Protein AF-E5VNB6-F1 (afdb_monomer_lite)

Radius of gyration: 22.52 Å; chains: 1; bounding box: 50×20×56 Å

Structure (mmCIF, N/CA/C/O backbone):
data_AF-E5VNB6-F1
#
_entry.id   AF-E5VNB6-F1
#
loop_
_atom_site.group_PDB
_atom_site.id
_atom_site.type_symbol
_atom_site.label_atom_id
_atom_site.label_alt_id
_atom_site.label_comp_id
_atom_site.label_asym_id
_atom_site.label_entity_id
_atom_site.label_seq_id
_atom_site.pdbx_PDB_ins_code
_atom_site.Cartn_x
_atom_site.Cartn_y
_atom_site.Cartn_z
_atom_site.occupancy
_atom_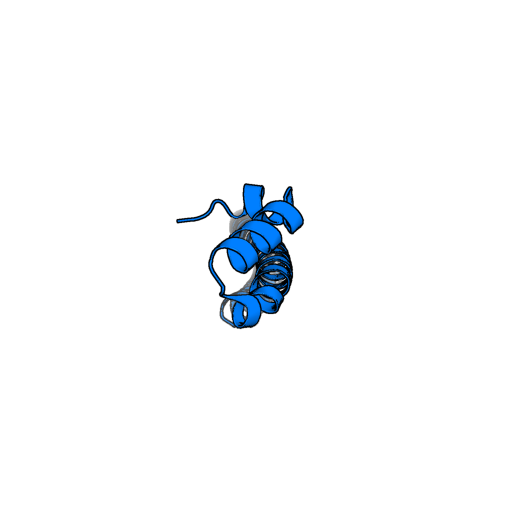site.B_iso_or_equiv
_atom_site.auth_seq_id
_atom_site.auth_comp_id
_atom_site.auth_asym_id
_atom_site.auth_atom_id
_atom_site.pdbx_PDB_model_num
ATOM 1 N N . MET A 1 1 ? 10.277 13.263 -14.317 1.00 82.81 1 MET A N 1
ATOM 2 C CA . MET A 1 1 ? 10.038 11.998 -13.588 1.00 82.81 1 MET A CA 1
ATOM 3 C C . MET A 1 1 ? 9.326 11.053 -14.542 1.00 82.81 1 MET A C 1
ATOM 5 O O . MET A 1 1 ? 8.436 11.524 -15.236 1.00 82.81 1 MET A O 1
ATOM 9 N N . LEU A 1 2 ? 9.763 9.796 -14.658 1.00 92.25 2 LEU A N 1
ATOM 10 C CA . LEU A 1 2 ? 9.103 8.806 -15.517 1.00 92.25 2 LEU A CA 1
ATOM 11 C C . LEU A 1 2 ? 7.814 8.326 -14.841 1.00 92.25 2 LEU A C 1
ATOM 13 O O . LEU A 1 2 ? 7.815 8.102 -13.633 1.00 92.25 2 LEU A O 1
ATOM 17 N N . ASP A 1 3 ? 6.735 8.179 -15.605 1.00 97.06 3 ASP A N 1
ATOM 18 C CA . ASP A 1 3 ? 5.502 7.580 -15.096 1.00 97.06 3 ASP A CA 1
ATOM 19 C C . ASP A 1 3 ? 5.717 6.077 -14.863 1.00 97.06 3 ASP A C 1
ATOM 21 O O . ASP A 1 3 ? 6.075 5.333 -15.780 1.00 97.06 3 ASP A O 1
ATOM 25 N N . ILE A 1 4 ? 5.490 5.625 -13.628 1.00 96.88 4 ILE A N 1
ATOM 26 C CA . ILE A 1 4 ? 5.624 4.218 -13.245 1.00 96.88 4 ILE A CA 1
ATOM 27 C C . ILE A 1 4 ? 4.644 3.319 -14.005 1.00 96.88 4 ILE A C 1
ATOM 29 O O . ILE A 1 4 ? 4.970 2.176 -14.316 1.00 96.88 4 ILE A O 1
ATOM 33 N N . LYS A 1 5 ? 3.463 3.832 -14.374 1.00 97.44 5 LYS A N 1
ATOM 34 C CA . LYS A 1 5 ? 2.514 3.098 -15.212 1.00 97.44 5 LYS A CA 1
ATOM 35 C C . LYS A 1 5 ? 3.104 2.848 -16.594 1.00 97.44 5 LYS A C 1
ATOM 37 O O . LYS A 1 5 ? 3.090 1.709 -17.050 1.00 97.44 5 LYS A O 1
ATOM 42 N N . PHE A 1 6 ? 3.685 3.879 -17.207 1.00 98.25 6 PHE A N 1
ATOM 43 C CA . PHE A 1 6 ? 4.340 3.745 -18.505 1.00 98.25 6 PHE A CA 1
ATOM 44 C C . PHE A 1 6 ? 5.485 2.730 -18.455 1.00 98.25 6 PHE A C 1
ATOM 46 O O . PHE A 1 6 ? 5.587 1.898 -19.351 1.00 98.25 6 PHE A O 1
ATOM 53 N N . LEU A 1 7 ? 6.313 2.769 -17.404 1.00 97.75 7 LEU A N 1
ATOM 54 C CA . LEU A 1 7 ? 7.421 1.830 -17.220 1.00 97.75 7 LEU A CA 1
ATOM 55 C C . LEU A 1 7 ? 6.941 0.374 -17.105 1.00 97.75 7 LEU A C 1
ATOM 57 O O . LEU A 1 7 ? 7.532 -0.497 -17.735 1.00 97.75 7 LEU A O 1
ATOM 61 N N . ARG A 1 8 ? 5.850 0.114 -16.371 1.00 97.19 8 ARG A N 1
ATOM 62 C CA . ARG A 1 8 ? 5.244 -1.228 -16.276 1.00 97.19 8 ARG A CA 1
ATOM 63 C C . ARG A 1 8 ? 4.650 -1.717 -17.593 1.00 97.19 8 ARG A C 1
ATOM 65 O O . ARG A 1 8 ? 4.748 -2.896 -17.903 1.00 97.19 8 ARG A O 1
ATOM 72 N N . GLU A 1 9 ? 3.984 -0.831 -18.327 1.00 98.06 9 GLU A N 1
ATOM 73 C CA . GLU A 1 9 ? 3.284 -1.187 -19.567 1.00 98.06 9 GLU A CA 1
ATOM 74 C C . GLU A 1 9 ? 4.235 -1.283 -20.767 1.00 98.06 9 GLU A C 1
ATOM 76 O O . GLU A 1 9 ? 3.937 -1.981 -21.730 1.00 98.06 9 GLU A O 1
ATOM 81 N N . ASN A 1 10 ? 5.382 -0.598 -20.714 1.00 98.19 10 ASN A N 1
ATOM 82 C CA . ASN A 1 10 ? 6.323 -0.477 -21.828 1.00 98.19 10 ASN A CA 1
ATOM 83 C C . ASN A 1 10 ? 7.795 -0.657 -21.383 1.00 98.19 10 ASN A C 1
ATOM 85 O O . ASN A 1 10 ? 8.638 0.188 -21.714 1.00 98.19 10 ASN A O 1
ATOM 89 N N . PRO A 1 11 ? 8.154 -1.729 -20.648 1.00 98.06 11 PRO A N 1
ATOM 90 C CA . PRO A 1 11 ? 9.504 -1.900 -20.105 1.00 98.06 11 PRO A CA 1
ATOM 91 C C . PRO A 1 11 ? 10.571 -1.945 -21.202 1.00 98.06 11 PRO A C 1
ATOM 93 O O . PRO A 1 11 ? 11.641 -1.354 -21.052 1.00 98.06 11 PRO A O 1
ATOM 96 N N . ASP A 1 12 ? 10.270 -2.565 -22.344 1.00 98.38 12 ASP A N 1
ATOM 97 C CA . ASP A 1 12 ? 11.211 -2.687 -23.460 1.00 98.38 12 ASP A CA 1
ATOM 98 C C . ASP A 1 12 ? 11.519 -1.343 -24.120 1.00 98.38 12 ASP A C 1
ATOM 100 O O . ASP A 1 12 ? 12.665 -1.078 -24.485 1.00 98.38 12 ASP A O 1
ATOM 104 N N . VAL A 1 13 ? 10.531 -0.445 -24.203 1.00 98.38 13 VAL A N 1
ATOM 105 C CA . VAL A 1 13 ? 10.734 0.924 -24.703 1.00 98.38 13 VAL A CA 1
ATOM 106 C C . VAL A 1 13 ? 11.693 1.679 -23.785 1.00 98.38 13 VAL A C 1
ATOM 108 O O . VAL A 1 13 ? 12.601 2.371 -24.253 1.00 98.38 13 VAL A O 1
ATOM 111 N N . VAL A 1 14 ? 11.535 1.513 -22.469 1.00 98.25 14 VAL A N 1
ATOM 112 C CA . VAL A 1 14 ? 12.434 2.116 -21.479 1.00 98.25 14 VAL A CA 1
ATOM 113 C C . VAL A 1 14 ? 13.840 1.520 -21.589 1.00 98.25 14 VAL A C 1
ATOM 115 O O . VAL A 1 14 ? 14.812 2.275 -21.665 1.00 98.25 14 VAL A O 1
ATOM 118 N N . LYS A 1 15 ? 13.966 0.188 -21.671 1.00 98.50 15 LYS A N 1
ATOM 119 C CA . LYS A 1 15 ? 15.253 -0.506 -21.852 1.00 98.50 15 LYS A CA 1
ATOM 120 C C . LYS A 1 15 ? 15.953 -0.059 -23.136 1.00 98.50 15 LYS A C 1
ATOM 122 O O . LYS A 1 15 ? 17.148 0.232 -23.116 1.00 98.50 15 LYS A O 1
ATOM 127 N N . GLN A 1 16 ? 15.224 0.075 -24.240 1.00 98.56 16 GLN A N 1
ATOM 128 C CA . GLN A 1 16 ? 15.791 0.555 -25.497 1.00 98.56 16 GLN A CA 1
ATOM 129 C C . GLN A 1 16 ? 16.258 2.014 -25.397 1.00 98.56 16 GLN A C 1
ATOM 131 O O . GLN A 1 16 ? 17.330 2.351 -25.895 1.00 98.56 16 GLN A O 1
ATOM 136 N N . ASN A 1 17 ? 15.512 2.883 -24.707 1.00 97.81 17 ASN A N 1
ATOM 137 C CA . ASN A 1 17 ? 15.931 4.267 -24.470 1.00 97.81 17 ASN A CA 1
ATOM 138 C C . ASN A 1 17 ? 17.228 4.343 -23.639 1.00 97.81 17 ASN A C 1
ATOM 140 O O . ASN A 1 17 ? 18.115 5.137 -23.951 1.00 97.81 17 ASN A O 1
ATOM 144 N N . ILE A 1 18 ? 17.374 3.475 -22.631 1.00 98.19 18 ILE A N 1
ATOM 145 C CA . ILE A 1 18 ? 18.602 3.334 -21.832 1.00 98.19 18 ILE A CA 1
ATOM 146 C C . ILE A 1 18 ? 19.796 2.940 -22.715 1.00 98.19 18 ILE A C 1
ATOM 148 O O . ILE A 1 18 ? 20.849 3.577 -22.617 1.00 98.19 18 ILE A O 1
ATOM 152 N N . LYS A 1 19 ? 19.623 1.955 -23.610 1.00 98.50 19 LYS A N 1
ATOM 153 C CA . LYS A 1 19 ? 20.659 1.541 -24.578 1.00 98.50 19 LYS A CA 1
ATOM 154 C C . LYS A 1 19 ? 21.052 2.678 -25.516 1.00 98.50 19 LYS A C 1
ATOM 156 O O . LYS A 1 19 ? 22.233 2.963 -25.680 1.00 98.50 19 LYS A O 1
ATOM 161 N N . ASN A 1 20 ? 20.071 3.402 -26.061 1.00 98.44 20 ASN A N 1
ATOM 162 C CA . ASN A 1 20 ? 20.309 4.555 -26.942 1.00 98.44 20 ASN A CA 1
ATOM 163 C C . ASN A 1 20 ? 21.095 5.685 -26.252 1.00 98.44 20 ASN A C 1
ATOM 165 O O . ASN A 1 20 ? 21.655 6.553 -26.917 1.00 98.44 20 ASN A O 1
ATOM 169 N N . LYS A 1 21 ? 21.119 5.695 -24.915 1.00 97.81 21 LYS A N 1
ATOM 170 C CA . LYS A 1 21 ? 21.877 6.640 -24.087 1.00 97.81 21 LYS A CA 1
ATOM 171 C C . LYS A 1 21 ? 23.183 6.056 -23.544 1.00 97.81 21 LYS A C 1
ATOM 173 O O . LYS A 1 21 ? 23.816 6.707 -22.715 1.00 97.81 21 LYS A O 1
ATOM 178 N N . PHE A 1 22 ? 23.580 4.859 -23.982 1.00 98.12 22 PHE A N 1
ATOM 179 C CA . PHE A 1 22 ? 24.798 4.166 -23.551 1.00 98.12 22 PHE A CA 1
ATOM 180 C C . PHE A 1 22 ? 24.849 3.947 -22.029 1.00 98.12 22 PHE A C 1
ATOM 182 O O . PHE A 1 22 ? 25.894 4.077 -21.391 1.00 98.12 22 PHE A O 1
ATOM 189 N N . GLN A 1 23 ? 23.693 3.666 -21.415 1.00 98.19 23 GLN A N 1
ATOM 190 C CA . GLN A 1 23 ? 23.560 3.482 -19.966 1.00 98.19 23 GLN A CA 1
ATOM 191 C C . GLN A 1 23 ? 23.255 2.033 -19.581 1.00 98.19 23 GLN A C 1
ATOM 193 O O . GLN A 1 23 ? 22.535 1.806 -18.615 1.00 98.19 23 GLN A O 1
ATOM 198 N N . ASP A 1 24 ? 23.821 1.058 -20.290 1.00 97.94 24 ASP A N 1
ATOM 199 C CA . ASP A 1 24 ? 23.506 -0.374 -20.163 1.00 97.94 24 ASP A CA 1
ATOM 200 C C . ASP A 1 24 ? 23.566 -0.910 -18.726 1.00 97.94 24 ASP A C 1
ATOM 202 O O . ASP A 1 24 ? 22.743 -1.736 -18.336 1.00 97.94 24 ASP A O 1
ATOM 206 N N . ARG A 1 25 ? 24.448 -0.349 -17.886 1.00 98.25 25 ARG A N 1
ATOM 207 C CA . ARG A 1 25 ? 24.507 -0.640 -16.440 1.00 98.25 25 ARG A CA 1
ATOM 208 C C . ARG A 1 25 ? 23.184 -0.419 -15.690 1.00 98.25 25 ARG A C 1
ATOM 210 O O . ARG A 1 25 ? 23.036 -0.901 -14.577 1.00 98.25 25 ARG A O 1
ATOM 217 N N . LYS A 1 26 ? 22.251 0.351 -16.258 1.00 97.81 26 LYS A N 1
ATOM 218 C CA . LYS A 1 26 ? 20.932 0.660 -15.690 1.00 97.81 26 LYS A CA 1
ATOM 219 C C . LYS A 1 26 ? 19.820 -0.259 -16.189 1.00 97.81 26 LYS A C 1
ATOM 221 O O . LYS A 1 26 ? 18.715 -0.158 -15.674 1.00 97.81 26 LYS A O 1
ATOM 226 N N . LEU A 1 27 ? 20.068 -1.120 -17.177 1.00 98.25 27 LEU A N 1
ATOM 227 C CA . LEU A 1 27 ? 19.040 -2.027 -17.699 1.00 98.25 27 LEU A CA 1
ATOM 228 C C . LEU A 1 27 ? 18.404 -2.909 -16.611 1.00 98.25 27 LEU A C 1
ATOM 230 O O . LEU A 1 27 ? 17.176 -2.999 -16.621 1.00 98.25 27 LEU A O 1
ATOM 234 N N . PRO A 1 28 ? 19.165 -3.467 -15.643 1.00 98.31 28 PRO A N 1
ATOM 235 C CA . PRO A 1 28 ? 18.574 -4.248 -14.553 1.00 98.31 28 PRO A CA 1
ATOM 236 C C . PRO A 1 28 ? 17.620 -3.436 -13.667 1.00 98.31 28 PRO A C 1
ATOM 238 O O . PRO A 1 28 ? 16.660 -3.983 -13.137 1.00 98.31 28 PRO A O 1
ATOM 241 N N . LEU A 1 29 ? 17.832 -2.117 -13.562 1.00 97.94 29 LEU A N 1
ATOM 242 C CA . LEU A 1 29 ? 17.007 -1.244 -12.723 1.00 97.94 29 LEU A CA 1
ATOM 243 C C . LEU A 1 29 ? 15.568 -1.126 -13.238 1.00 97.94 29 LEU A C 1
ATOM 245 O O . LEU A 1 29 ? 14.683 -0.768 -12.471 1.00 97.94 29 LEU A O 1
ATOM 249 N N . VAL A 1 30 ? 15.314 -1.387 -14.526 1.00 98.12 30 VAL A N 1
ATOM 250 C CA . VAL A 1 30 ? 13.940 -1.374 -15.057 1.00 98.12 30 VAL A CA 1
ATOM 251 C C . VAL A 1 30 ? 13.125 -2.487 -14.410 1.00 98.12 30 VAL A C 1
ATOM 253 O O . VAL A 1 30 ? 12.018 -2.232 -13.947 1.00 98.12 30 VAL A O 1
ATOM 256 N N . ASP A 1 31 ? 13.692 -3.690 -14.343 1.00 97.75 31 ASP A N 1
ATOM 257 C CA . ASP A 1 31 ? 13.024 -4.854 -13.764 1.00 97.75 31 ASP A CA 1
ATOM 258 C C . ASP A 1 31 ? 12.936 -4.720 -12.236 1.00 97.75 31 ASP A C 1
ATOM 260 O O . ASP A 1 31 ? 11.871 -4.922 -11.662 1.00 97.75 31 ASP A O 1
ATOM 264 N N . GLU A 1 32 ? 14.007 -4.252 -11.585 1.00 98.25 32 GLU A N 1
ATOM 265 C CA . GLU A 1 32 ? 14.020 -3.990 -10.138 1.00 98.25 32 GLU A CA 1
ATOM 266 C C . GLU A 1 32 ? 12.943 -2.977 -9.715 1.00 98.25 32 GLU A C 1
ATOM 268 O O . GLU A 1 32 ? 12.220 -3.197 -8.746 1.00 98.25 32 GLU A O 1
ATOM 273 N N . VAL A 1 33 ? 12.773 -1.882 -10.465 1.00 97.88 33 VAL A N 1
ATOM 274 C CA . VAL A 1 33 ? 11.734 -0.882 -10.176 1.00 97.88 33 VAL A CA 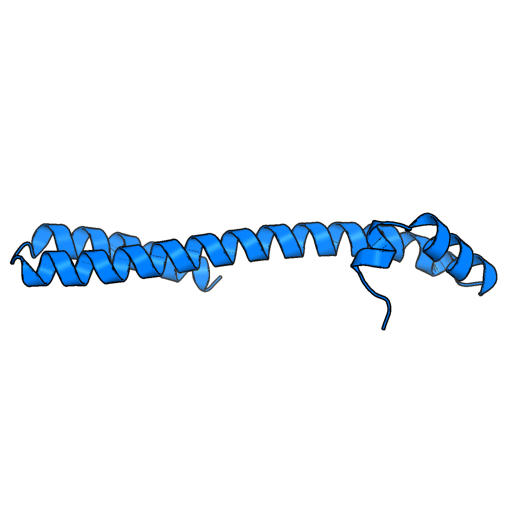1
ATOM 275 C C . VAL A 1 33 ? 10.327 -1.456 -10.361 1.00 97.88 33 VAL A C 1
ATOM 277 O O . VAL A 1 33 ? 9.424 -1.071 -9.619 1.00 97.88 33 VAL A O 1
ATOM 280 N N . ILE A 1 34 ? 10.117 -2.356 -11.327 1.00 98.00 34 ILE A N 1
ATOM 281 C CA . ILE A 1 34 ? 8.815 -3.010 -11.536 1.00 98.00 34 ILE A CA 1
ATOM 282 C C . ILE A 1 34 ? 8.467 -3.912 -10.352 1.00 98.00 34 ILE A C 1
ATOM 284 O O . ILE A 1 34 ? 7.342 -3.833 -9.853 1.00 98.00 34 ILE A O 1
ATOM 288 N N . GLU A 1 35 ? 9.420 -4.715 -9.879 1.00 98.19 35 GLU A N 1
ATOM 289 C CA . GLU A 1 35 ? 9.215 -5.584 -8.716 1.00 98.19 35 GLU A CA 1
ATOM 290 C C . GLU A 1 35 ? 8.976 -4.765 -7.4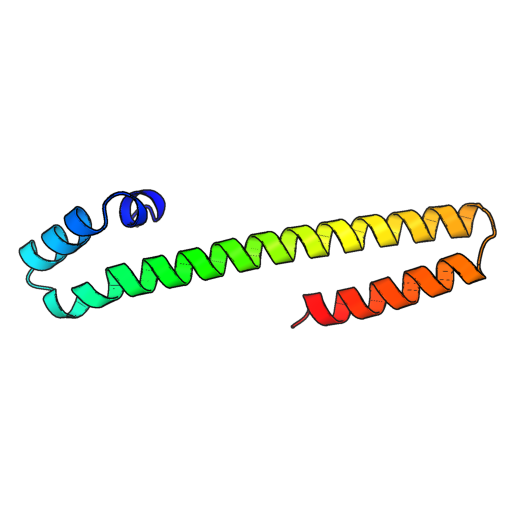42 1.00 98.19 35 GLU A C 1
ATOM 292 O O . GLU A 1 35 ? 7.978 -4.976 -6.752 1.00 98.19 35 GLU A O 1
ATOM 297 N N . LEU A 1 36 ? 9.790 -3.736 -7.186 1.00 98.19 36 LEU A N 1
ATOM 298 C CA . LEU A 1 36 ? 9.591 -2.849 -6.035 1.00 98.19 36 LEU A CA 1
ATOM 299 C C . LEU A 1 36 ? 8.250 -2.105 -6.091 1.00 98.19 36 LEU A C 1
ATOM 301 O O . LEU A 1 36 ? 7.613 -1.889 -5.061 1.00 98.19 36 LEU A O 1
ATOM 305 N N . ASP A 1 37 ? 7.787 -1.696 -7.275 1.00 97.75 37 ASP A N 1
ATOM 306 C CA . ASP A 1 37 ? 6.460 -1.096 -7.421 1.00 97.75 37 ASP A CA 1
ATOM 307 C C . ASP A 1 37 ? 5.337 -2.103 -7.136 1.00 97.75 37 ASP A C 1
ATOM 309 O O . ASP A 1 37 ? 4.324 -1.732 -6.534 1.00 97.75 37 ASP A O 1
ATOM 313 N N . LYS A 1 38 ? 5.496 -3.365 -7.546 1.00 97.75 38 LYS A N 1
ATOM 314 C CA . LYS A 1 38 ? 4.545 -4.431 -7.225 1.00 97.75 38 LYS A CA 1
ATOM 315 C C . LYS A 1 38 ? 4.453 -4.633 -5.711 1.00 97.75 38 LYS A C 1
ATOM 317 O O . LYS A 1 38 ? 3.354 -4.493 -5.174 1.00 97.75 38 LYS A O 1
ATOM 322 N N . GLU A 1 39 ? 5.580 -4.834 -5.032 1.00 98.06 39 GLU A N 1
ATOM 323 C CA . GLU A 1 39 ? 5.635 -4.971 -3.569 1.00 98.06 39 GLU A CA 1
ATOM 324 C C . GLU A 1 39 ? 5.013 -3.754 -2.873 1.00 98.06 39 GLU A C 1
ATOM 326 O O . GLU A 1 39 ? 4.179 -3.874 -1.977 1.00 98.06 39 GLU A O 1
ATOM 331 N N . ASN A 1 40 ? 5.342 -2.548 -3.340 1.00 97.19 40 ASN A N 1
ATOM 332 C CA . ASN A 1 40 ? 4.800 -1.310 -2.789 1.00 97.19 40 ASN A CA 1
ATOM 333 C C . ASN A 1 40 ? 3.270 -1.235 -2.927 1.00 97.19 40 ASN A C 1
ATOM 335 O O . ASN A 1 40 ? 2.580 -0.798 -2.002 1.00 97.19 40 ASN A O 1
ATOM 339 N N . ARG A 1 41 ? 2.714 -1.656 -4.071 1.00 97.12 41 ARG A N 1
ATOM 340 C CA . ARG A 1 41 ? 1.260 -1.690 -4.282 1.00 97.12 41 ARG A CA 1
ATOM 341 C C . ARG A 1 41 ? 0.579 -2.726 -3.395 1.00 97.12 41 ARG A C 1
ATOM 343 O O . ARG A 1 41 ? -0.465 -2.403 -2.831 1.00 97.12 41 ARG A O 1
ATOM 350 N N . GLU A 1 42 ? 1.164 -3.908 -3.248 1.00 97.56 42 GLU A N 1
ATOM 351 C CA . GLU A 1 42 ? 0.658 -4.975 -2.376 1.00 97.56 42 GLU A CA 1
ATOM 352 C C . GLU A 1 42 ? 0.638 -4.520 -0.908 1.00 97.56 42 GLU A C 1
ATOM 354 O O . GLU A 1 42 ? -0.422 -4.509 -0.280 1.00 97.56 42 GLU A O 1
ATOM 359 N N . ILE A 1 43 ? 1.756 -3.988 -0.403 1.00 96.19 43 ILE A N 1
ATOM 360 C CA . ILE A 1 43 ? 1.857 -3.449 0.963 1.00 96.19 43 ILE A CA 1
ATOM 361 C C . ILE A 1 43 ? 0.858 -2.306 1.181 1.00 96.19 43 ILE A C 1
ATOM 363 O O . ILE A 1 43 ? 0.190 -2.231 2.212 1.00 96.19 43 ILE A O 1
ATOM 367 N N . LYS A 1 44 ? 0.697 -1.394 0.213 1.00 96.38 44 LYS A N 1
ATOM 368 C CA . LYS A 1 44 ? -0.287 -0.304 0.327 1.00 96.38 44 LYS A CA 1
ATOM 369 C C . LYS A 1 44 ? -1.718 -0.818 0.437 1.00 96.38 44 LYS A C 1
ATOM 371 O O . LYS A 1 44 ? -2.504 -0.231 1.187 1.00 96.38 44 LYS A O 1
ATOM 376 N N . GLN A 1 45 ? -2.064 -1.858 -0.318 1.00 97.00 45 GLN A N 1
ATOM 377 C CA . GLN A 1 45 ? -3.384 -2.482 -0.246 1.00 97.00 45 GLN A CA 1
ATOM 378 C C . GLN A 1 45 ? -3.601 -3.132 1.121 1.00 97.00 45 GLN A C 1
ATOM 380 O O . GLN A 1 45 ? -4.632 -2.884 1.750 1.00 97.00 45 GLN A O 1
ATOM 385 N N . GLU A 1 46 ? -2.612 -3.867 1.626 1.00 95.50 46 GLU A N 1
ATOM 386 C CA . GLU A 1 46 ? -2.658 -4.472 2.958 1.00 95.50 46 GLU A CA 1
ATOM 387 C C . GLU A 1 46 ? -2.823 -3.410 4.055 1.00 95.50 46 GLU A C 1
ATOM 389 O O . GLU A 1 46 ? -3.745 -3.478 4.868 1.00 95.50 46 GLU A O 1
ATOM 394 N N . VAL A 1 47 ? -2.019 -2.345 4.024 1.00 95.00 47 VAL A N 1
ATOM 395 C CA . VAL A 1 47 ? -2.121 -1.231 4.978 1.00 95.00 47 VAL A CA 1
ATOM 396 C C . VAL A 1 47 ? -3.499 -0.566 4.925 1.00 95.00 47 VAL A C 1
ATOM 398 O O . VAL A 1 47 ? -4.037 -0.175 5.965 1.00 95.00 47 VAL A O 1
ATOM 401 N N . GLN A 1 48 ? -4.100 -0.414 3.740 1.00 96.31 48 GLN A N 1
ATOM 402 C CA . GLN A 1 48 ? -5.464 0.108 3.628 1.00 96.31 48 GLN A CA 1
ATOM 403 C C . GLN A 1 48 ? -6.493 -0.834 4.262 1.00 96.31 48 GLN A C 1
ATOM 405 O O . GLN A 1 48 ? -7.354 -0.350 5.002 1.00 96.31 48 GLN A O 1
ATOM 410 N N . ALA A 1 49 ? -6.383 -2.143 4.029 1.00 95.94 49 ALA A N 1
ATOM 411 C CA . ALA A 1 49 ? -7.260 -3.143 4.633 1.00 95.94 49 ALA A CA 1
ATOM 412 C C . ALA A 1 49 ? -7.158 -3.122 6.168 1.00 95.94 49 ALA A C 1
ATOM 414 O O . ALA A 1 49 ? -8.162 -2.928 6.854 1.00 95.94 49 ALA A O 1
ATOM 415 N N . LEU A 1 50 ? -5.939 -3.158 6.714 1.00 95.50 50 LEU A N 1
ATOM 416 C CA . LEU A 1 50 ? -5.690 -3.092 8.158 1.00 95.50 50 LEU A CA 1
ATOM 417 C C . LEU A 1 50 ? -6.234 -1.794 8.783 1.00 95.50 50 LEU A C 1
ATOM 419 O O . LEU A 1 50 ? -6.809 -1.795 9.874 1.00 95.50 50 LEU A O 1
ATOM 423 N N . ARG A 1 51 ? -6.105 -0.654 8.091 1.00 95.31 51 ARG A N 1
ATOM 424 C CA . ARG A 1 51 ? -6.684 0.625 8.542 1.00 95.31 51 ARG A CA 1
ATOM 425 C C . ARG A 1 51 ? -8.211 0.605 8.544 1.00 95.31 51 ARG A C 1
ATOM 427 O O . ARG A 1 51 ? -8.807 1.227 9.432 1.00 95.31 51 ARG A O 1
ATOM 434 N N . ALA A 1 52 ? -8.830 -0.059 7.569 1.00 96.31 52 ALA A N 1
ATOM 435 C CA . ALA A 1 52 ? -10.276 -0.233 7.501 1.00 96.31 52 ALA A CA 1
ATOM 436 C C . ALA A 1 52 ? -10.774 -1.125 8.647 1.00 96.31 52 ALA A C 1
ATOM 438 O O . ALA A 1 52 ? -11.713 -0.741 9.350 1.00 96.31 52 ALA A O 1
ATOM 439 N N . ASP A 1 53 ? -10.084 -2.235 8.912 1.00 96.00 53 ASP A N 1
ATOM 440 C CA . ASP A 1 53 ? -10.391 -3.144 10.018 1.00 96.00 53 ASP A CA 1
ATOM 441 C C . ASP A 1 53 ? -10.262 -2.454 11.373 1.00 96.00 53 ASP A C 1
ATOM 443 O O . ASP A 1 53 ? -11.186 -2.502 12.186 1.00 96.00 53 ASP A O 1
ATOM 447 N N . ARG A 1 54 ? -9.181 -1.699 11.591 1.00 95.88 54 ARG A N 1
ATOM 448 C CA . ARG A 1 54 ? -9.009 -0.869 12.790 1.00 95.88 54 ARG A CA 1
ATOM 449 C C . ARG A 1 54 ? -10.207 0.063 12.993 1.00 95.88 54 ARG A C 1
ATOM 451 O O . ARG A 1 54 ? -10.758 0.122 14.088 1.00 95.88 54 ARG A O 1
ATOM 458 N N . ASN A 1 55 ? -10.637 0.769 11.945 1.00 96.50 55 ASN A N 1
ATOM 459 C CA . ASN A 1 55 ? -11.773 1.691 12.032 1.00 96.50 5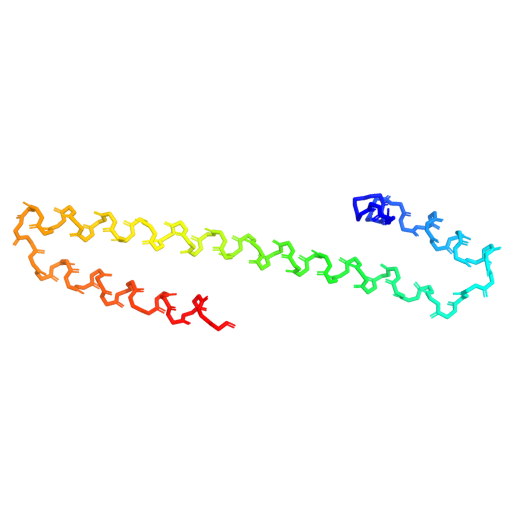5 ASN A CA 1
ATOM 460 C C . ASN A 1 55 ? -13.089 0.958 12.343 1.00 96.50 55 ASN A C 1
ATOM 462 O O . ASN A 1 55 ? -13.916 1.471 13.101 1.00 96.50 55 ASN A O 1
ATOM 466 N N . LYS A 1 56 ? -13.289 -0.236 11.772 1.00 97.50 56 LYS A N 1
ATOM 467 C CA . LYS A 1 56 ? -14.447 -1.094 12.048 1.00 97.50 56 LYS A CA 1
ATOM 468 C C . LYS A 1 56 ? -14.472 -1.531 13.513 1.00 97.50 56 LYS A C 1
ATOM 470 O O . LYS A 1 56 ? -15.498 -1.360 14.168 1.00 97.50 56 LYS A O 1
ATOM 475 N N . LEU A 1 57 ? -13.344 -2.008 14.040 1.00 97.31 57 LEU A N 1
ATOM 476 C CA . LEU A 1 57 ? -13.211 -2.407 15.443 1.00 97.31 57 LEU A CA 1
ATOM 477 C C . LEU A 1 57 ? -13.460 -1.222 16.387 1.00 97.31 57 LEU A C 1
ATOM 479 O O . LEU A 1 57 ? -14.222 -1.356 17.339 1.00 97.31 57 LEU A O 1
ATOM 483 N N . SER A 1 58 ? -12.913 -0.035 16.097 1.00 96.94 58 SER A N 1
ATOM 484 C CA . SER A 1 58 ? -13.173 1.168 16.904 1.00 96.94 58 SER A CA 1
ATOM 485 C C . SER A 1 58 ? -14.662 1.527 16.972 1.00 96.94 58 SER A C 1
ATOM 487 O O . SER A 1 58 ? -15.168 1.841 18.049 1.00 96.94 58 SER A O 1
ATOM 489 N N . LYS A 1 59 ? -15.389 1.442 15.848 1.00 97.94 59 LYS A N 1
ATOM 490 C CA . LYS A 1 59 ? -16.845 1.667 15.825 1.00 97.94 59 LYS A CA 1
ATOM 491 C C . LYS A 1 59 ? -17.599 0.601 16.620 1.00 97.94 59 LYS A C 1
ATOM 493 O O . LYS A 1 59 ? -18.520 0.936 17.362 1.00 97.94 59 LYS A O 1
ATOM 498 N N . GLN A 1 60 ? -17.197 -0.662 16.486 1.00 97.69 60 GLN A N 1
ATOM 499 C CA . GLN A 1 60 ? -17.803 -1.780 17.207 1.00 97.69 60 GLN A CA 1
ATOM 500 C C . GLN A 1 60 ? -17.652 -1.625 18.726 1.00 97.69 60 GLN A C 1
ATOM 502 O O . GLN A 1 60 ? -18.626 -1.825 19.445 1.00 97.69 60 GLN A O 1
ATOM 507 N N . ILE A 1 61 ? -16.483 -1.196 19.212 1.00 97.94 61 ILE A N 1
ATOM 508 C CA . ILE A 1 61 ? -16.256 -0.913 20.640 1.00 97.94 61 ILE A CA 1
ATOM 509 C C . ILE A 1 61 ? -17.236 0.154 21.137 1.00 97.94 61 ILE A C 1
ATOM 511 O O . ILE A 1 61 ? -17.915 -0.059 22.138 1.00 97.94 61 ILE A O 1
ATOM 515 N N . GLY A 1 62 ? -17.356 1.279 20.423 1.00 96.56 62 GLY A N 1
ATOM 516 C CA . GLY A 1 62 ? -18.288 2.348 20.796 1.00 96.56 62 GLY A CA 1
ATOM 517 C C . GLY A 1 62 ? -19.743 1.869 20.860 1.00 96.56 62 GLY A C 1
ATOM 518 O O . GLY A 1 62 ? -20.454 2.184 21.813 1.00 96.56 62 GLY A O 1
ATOM 519 N N . ALA A 1 63 ? -20.166 1.051 19.891 1.00 98.19 63 ALA A N 1
ATOM 520 C CA . ALA A 1 63 ? -21.506 0.470 19.867 1.00 98.19 63 ALA A CA 1
ATOM 521 C C . ALA A 1 63 ? -21.760 -0.482 21.050 1.00 98.19 63 ALA A C 1
ATOM 523 O O . ALA A 1 63 ? -22.794 -0.373 21.705 1.00 98.19 63 ALA A O 1
ATOM 524 N N . LEU A 1 64 ? -20.815 -1.376 21.359 1.00 98.31 64 LEU A N 1
ATOM 525 C CA . LEU A 1 64 ? -20.923 -2.317 22.481 1.00 98.31 64 LEU A CA 1
ATOM 526 C C . LEU A 1 64 ? -20.960 -1.595 23.832 1.00 98.31 64 LEU A C 1
ATOM 528 O O . LEU A 1 64 ? -21.787 -1.917 24.684 1.00 98.31 64 LEU A O 1
ATOM 532 N N . MET A 1 65 ? -20.128 -0.564 23.999 1.00 96.75 65 MET A N 1
ATOM 533 C CA . MET A 1 65 ? -20.137 0.280 25.197 1.00 96.75 65 MET A CA 1
ATOM 534 C C . MET A 1 65 ? -21.479 1.001 25.371 1.00 96.75 65 MET A C 1
ATOM 536 O O . MET A 1 65 ? -22.013 1.022 26.478 1.00 96.75 65 MET A O 1
ATOM 540 N N . GLY A 1 66 ? -22.061 1.526 24.285 1.00 97.69 66 GLY A N 1
ATOM 541 C CA . GLY A 1 66 ? -23.393 2.144 24.299 1.00 97.69 66 GLY A CA 1
ATOM 542 C C . GLY A 1 66 ? -24.529 1.169 24.637 1.00 97.69 66 GLY A C 1
ATOM 543 O O . GLY A 1 66 ? -25.544 1.580 25.187 1.00 97.69 66 GLY A O 1
ATOM 544 N N . GLN A 1 67 ? -24.342 -0.125 24.364 1.00 97.81 67 GLN A N 1
ATOM 545 C CA . GLN A 1 67 ? -25.273 -1.201 24.728 1.00 97.81 67 GLN A CA 1
ATOM 546 C C . GLN A 1 67 ? -25.030 -1.762 26.142 1.00 97.81 67 GLN A C 1
ATOM 548 O O . GLN A 1 67 ? -25.726 -2.682 26.559 1.00 97.81 67 GLN A O 1
ATOM 553 N N . GLY A 1 68 ? -24.034 -1.256 26.881 1.00 97.50 68 GLY A N 1
ATOM 554 C CA . GLY A 1 68 ? -23.667 -1.762 28.209 1.00 97.50 68 GLY A CA 1
ATOM 555 C C . GLY A 1 68 ? -22.889 -3.087 28.202 1.00 97.50 68 GLY A C 1
ATOM 556 O O . GLY A 1 68 ? -22.583 -3.619 29.268 1.00 97.50 68 GLY A O 1
ATOM 557 N N . LYS A 1 69 ? -22.516 -3.603 27.025 1.00 97.94 69 LYS A N 1
ATOM 558 C CA . LYS A 1 69 ? -21.802 -4.875 26.830 1.00 97.94 69 LYS A CA 1
ATOM 559 C C . LYS A 1 69 ? -20.295 -4.717 27.041 1.00 97.94 69 LYS A C 1
ATOM 561 O O . LYS A 1 69 ? -19.500 -4.799 26.105 1.00 97.94 69 LYS A O 1
ATOM 566 N N . LYS A 1 70 ? -19.899 -4.426 28.281 1.00 96.00 70 LYS A N 1
ATOM 567 C CA . LYS A 1 70 ? -18.514 -4.060 28.627 1.00 96.00 70 LYS A CA 1
ATOM 568 C C . LYS A 1 70 ? -17.502 -5.178 28.358 1.00 96.00 70 LYS A C 1
ATOM 570 O O . LYS A 1 70 ? -16.411 -4.890 27.883 1.00 96.00 70 LYS A O 1
ATOM 575 N N . GLU A 1 71 ? -17.868 -6.428 28.625 1.00 96.81 71 GLU A N 1
ATOM 576 C CA . GLU A 1 71 ? -16.992 -7.591 28.419 1.00 96.81 71 GLU A CA 1
ATOM 577 C C . GLU A 1 71 ? -16.694 -7.806 26.928 1.00 96.81 71 GLU A C 1
ATOM 579 O O . GLU A 1 71 ? -15.530 -7.815 26.529 1.00 96.81 71 GLU A O 1
ATOM 584 N N . GLU A 1 72 ? -17.733 -7.838 26.083 1.00 96.62 72 GLU A N 1
ATOM 585 C CA . GLU A 1 72 ? -17.585 -7.918 24.621 1.00 96.62 72 GLU A CA 1
ATOM 586 C C . GLU A 1 72 ? -16.744 -6.747 24.072 1.00 96.62 72 GLU A C 1
ATOM 588 O O . GLU A 1 72 ? -15.924 -6.922 23.169 1.00 96.62 72 GLU A O 1
ATOM 593 N N . ALA A 1 73 ? -16.922 -5.536 24.614 1.00 97.19 73 ALA A N 1
ATOM 594 C CA . ALA A 1 73 ? -16.155 -4.365 24.193 1.00 97.19 73 ALA A CA 1
ATOM 595 C C . ALA A 1 73 ? -14.656 -4.495 24.515 1.00 97.19 73 ALA A C 1
ATOM 597 O O . ALA A 1 73 ? -13.820 -4.111 23.690 1.00 97.19 73 ALA A O 1
ATOM 598 N N . GLU A 1 74 ? -14.307 -5.049 25.679 1.00 96.88 74 GLU A N 1
ATOM 599 C CA . GLU A 1 74 ? -12.910 -5.241 26.079 1.00 96.88 74 GLU A CA 1
ATOM 600 C C . GLU A 1 74 ? -12.217 -6.305 25.211 1.00 96.88 74 GLU A C 1
ATOM 602 O O . GLU A 1 74 ? -11.076 -6.108 24.788 1.00 96.88 74 GLU A O 1
ATOM 607 N N . GLU A 1 75 ? -12.918 -7.376 24.826 1.00 96.62 75 GLU A N 1
ATOM 608 C CA . GLU A 1 75 ? -12.384 -8.358 23.872 1.00 96.62 75 GLU A CA 1
ATOM 609 C C . GLU A 1 75 ? -12.038 -7.726 22.516 1.00 96.62 75 GLU A C 1
ATOM 611 O O . GLU A 1 75 ? -10.965 -7.967 21.953 1.00 96.62 75 GLU A O 1
ATOM 616 N N . VAL A 1 76 ? -12.929 -6.886 21.981 1.00 97.19 76 VAL A N 1
ATOM 617 C CA . VAL A 1 76 ? -12.704 -6.192 20.702 1.00 97.19 76 VAL A CA 1
ATOM 618 C C . VAL A 1 76 ? -11.550 -5.190 20.820 1.00 97.19 76 VAL A C 1
ATOM 620 O O . VA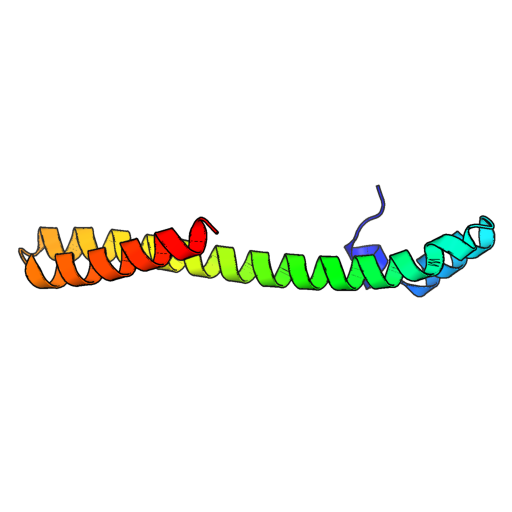L A 1 76 ? -10.746 -5.054 19.894 1.00 97.19 76 VAL A O 1
ATOM 623 N N . LYS A 1 77 ? -11.415 -4.522 21.967 1.00 96.12 77 LYS A N 1
ATOM 624 C CA . LYS A 1 77 ? -10.305 -3.608 22.258 1.00 96.12 77 LYS A CA 1
ATOM 625 C C . LYS A 1 77 ? -8.955 -4.327 22.305 1.00 96.12 77 LYS A C 1
ATOM 627 O O . LYS A 1 77 ? -7.993 -3.801 21.746 1.00 96.12 77 LYS A O 1
ATOM 632 N N . ASN A 1 78 ? -8.886 -5.537 22.859 1.00 95.94 78 ASN A N 1
ATOM 633 C CA . ASN A 1 78 ? -7.669 -6.357 22.827 1.00 95.94 78 ASN A CA 1
ATOM 634 C C . ASN A 1 78 ? -7.259 -6.708 21.385 1.00 95.94 78 ASN A C 1
ATOM 636 O O . ASN A 1 78 ? -6.092 -6.571 21.014 1.00 95.94 78 ASN A O 1
ATOM 640 N N . ARG A 1 79 ? -8.225 -7.067 20.525 1.00 94.12 79 ARG A N 1
ATOM 641 C CA . ARG A 1 79 ? -7.963 -7.301 19.088 1.00 94.12 79 ARG A CA 1
ATOM 642 C C . ARG A 1 79 ? -7.457 -6.037 18.387 1.00 94.12 79 ARG A C 1
ATOM 644 O O . ARG A 1 79 ? -6.518 -6.101 17.596 1.00 94.12 79 ARG A O 1
ATOM 651 N N . LEU A 1 80 ? -8.046 -4.882 18.702 1.00 95.50 80 LEU A N 1
ATOM 652 C CA . LEU A 1 80 ? -7.617 -3.589 18.169 1.00 95.50 80 LEU A CA 1
ATOM 653 C C . LEU A 1 80 ? -6.177 -3.246 18.587 1.00 95.50 80 LEU A C 1
ATOM 655 O O . LEU A 1 80 ? -5.409 -2.763 17.759 1.00 95.50 80 LEU A O 1
ATOM 659 N N . GLN A 1 81 ? -5.791 -3.507 19.838 1.00 94.75 81 GLN A N 1
ATOM 660 C CA . GLN A 1 81 ? -4.418 -3.292 20.306 1.00 94.75 81 GLN A CA 1
ATOM 661 C C . GLN A 1 81 ? -3.408 -4.146 19.535 1.00 94.75 81 GLN A C 1
ATOM 663 O O . GLN A 1 81 ? -2.387 -3.617 19.098 1.00 94.75 81 GLN A O 1
ATOM 668 N N . HIS A 1 82 ? -3.715 -5.424 19.298 1.00 91.88 82 HIS A N 1
ATOM 669 C CA . HIS A 1 82 ? -2.862 -6.297 18.492 1.00 91.88 82 HIS A CA 1
ATOM 670 C C . HIS A 1 82 ? -2.688 -5.759 17.062 1.00 91.88 82 HIS A C 1
ATOM 672 O O . HIS A 1 82 ? -1.572 -5.656 16.558 1.00 91.88 82 HIS A O 1
ATOM 678 N N . LEU A 1 83 ? -3.780 -5.327 16.424 1.00 92.56 83 LEU A N 1
ATOM 679 C CA . LEU A 1 83 ? -3.743 -4.729 15.087 1.00 92.56 83 LEU A CA 1
ATOM 680 C C . LEU A 1 83 ? -2.912 -3.432 15.034 1.00 92.56 83 LEU A C 1
ATOM 682 O O . LEU A 1 83 ? -2.218 -3.171 14.054 1.00 92.56 83 LEU A O 1
ATOM 686 N N . LEU A 1 84 ? -2.953 -2.616 16.092 1.00 90.94 84 LEU A N 1
ATOM 687 C CA . LEU A 1 84 ? -2.152 -1.392 16.187 1.00 90.94 84 LEU A CA 1
ATOM 688 C C . LEU A 1 84 ? -0.649 -1.662 16.326 1.00 90.94 84 LEU A C 1
ATOM 690 O O . LEU A 1 84 ? 0.136 -0.807 15.923 1.00 90.94 84 LEU A O 1
ATOM 694 N N . ILE A 1 85 ? -0.247 -2.803 16.890 1.00 91.50 85 ILE A N 1
ATOM 695 C CA . ILE A 1 85 ? 1.163 -3.215 16.941 1.00 91.50 85 ILE A CA 1
ATOM 696 C C . ILE A 1 85 ? 1.642 -3.570 15.53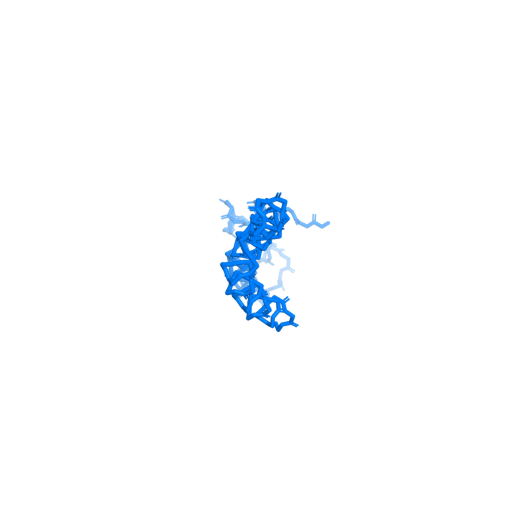2 1.00 91.50 85 ILE A C 1
ATOM 698 O O . ILE A 1 85 ? 2.680 -3.074 15.108 1.00 91.50 85 ILE A O 1
ATOM 702 N N . VAL A 1 86 ? 0.848 -4.344 14.783 1.00 86.88 86 VAL A N 1
ATOM 703 C CA . VAL A 1 86 ? 1.166 -4.727 13.396 1.00 86.88 86 VAL A CA 1
ATOM 704 C C . VAL A 1 86 ? 1.304 -3.501 12.491 1.00 86.88 86 VAL A C 1
ATOM 706 O O . VAL A 1 86 ? 2.240 -3.426 11.716 1.00 86.88 86 VAL A O 1
ATOM 709 N N . LEU A 1 87 ? 0.426 -2.504 12.631 1.00 85.56 87 LEU A N 1
ATOM 710 C CA . LEU A 1 87 ? 0.461 -1.277 11.821 1.00 85.56 87 LEU A CA 1
ATOM 711 C C . LEU A 1 87 ? 1.630 -0.319 12.122 1.00 85.56 87 LEU A C 1
ATOM 713 O O . LEU A 1 87 ? 1.803 0.656 11.387 1.00 85.56 87 LEU A O 1
ATOM 717 N N . LYS A 1 88 ? 2.339 -0.501 13.242 1.00 80.81 88 LYS A N 1
ATOM 718 C CA . LYS A 1 88 ? 3.468 0.355 13.649 1.00 80.81 88 LYS A CA 1
ATOM 719 C C . LYS A 1 88 ? 4.825 -0.172 13.182 1.00 80.81 88 LYS A C 1
ATOM 721 O O . LYS A 1 88 ? 5.777 0.607 13.202 1.00 80.81 88 LYS A O 1
ATOM 726 N N . ASN A 1 89 ? 4.892 -1.450 12.825 1.00 59.62 89 ASN A N 1
ATOM 727 C CA . ASN A 1 89 ? 6.070 -2.103 12.260 1.00 59.62 89 ASN A CA 1
ATOM 728 C C . ASN A 1 89 ? 6.015 -2.041 10.732 1.00 59.62 89 ASN A C 1
ATOM 730 O O . ASN A 1 89 ? 7.108 -2.009 10.133 1.00 59.62 89 ASN A O 1
#

Secondary structure (DSSP, 8-state):
---HHHHHH-HHHHHHHHHHTT-GGGHHHHHHHHHHHHHHHHHHHHHHHHHHHHHHHHHHHHHHHHTT-HHHHHHHHHHHHHHHHHTT-

Sequence (89 aa):
MLDIKFLRENPDVVKQNIKNKFQDRKLPLVDEVIELDKENREIKQEVQALRADRNKLSKQIGALMGQGKKEEAEEVKNRLQHLLIVLKN

Foldseek 3Di:
DDDPVCLLVCVVVVLVVCVVVVNNVCNVVSVVSNVVVVVVVVVVVVLVVLVVLLVVLVVVLVVCVVVVVNVVSVVSVVVSVVSVVVNVD

pLDDT: mean 95.96, std 5.0, range [59.62, 98.56]